Protein AF-A0A955VE16-F1 (afdb_monomer_lite)

Structure (mmCIF, N/CA/C/O backbo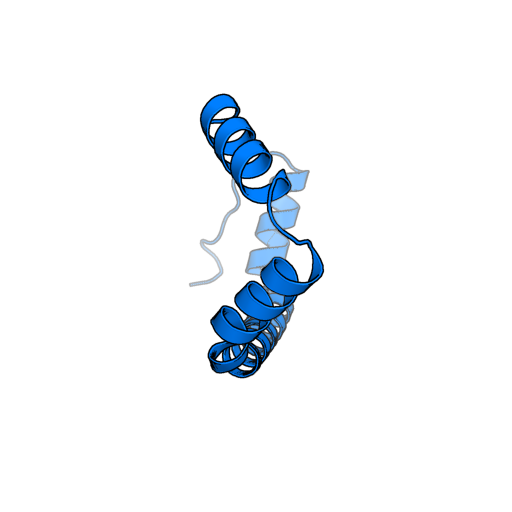ne):
data_AF-A0A955VE16-F1
#
_entry.id   AF-A0A955VE16-F1
#
loop_
_atom_site.group_PDB
_atom_site.id
_atom_site.type_symbol
_atom_site.label_atom_id
_atom_site.label_alt_id
_atom_site.label_comp_id
_atom_site.label_asym_id
_atom_site.label_entity_id
_atom_site.label_seq_id
_atom_site.pdbx_PDB_ins_code
_atom_site.Cartn_x
_atom_site.Cartn_y
_atom_site.Cartn_z
_atom_site.occupancy
_atom_site.B_iso_or_equiv
_atom_site.auth_seq_id
_atom_site.auth_comp_id
_atom_site.auth_asym_id
_atom_site.auth_atom_id
_atom_site.pdbx_PDB_model_num
ATOM 1 N N . LEU A 1 1 ? 10.011 14.187 -3.310 1.00 80.12 1 LEU A N 1
ATOM 2 C CA . LEU A 1 1 ? 9.539 12.803 -3.576 1.00 80.12 1 LEU A CA 1
ATOM 3 C C . LEU A 1 1 ? 9.105 12.588 -5.030 1.00 80.12 1 LEU A C 1
ATOM 5 O O . LEU A 1 1 ? 9.610 11.664 -5.655 1.00 80.12 1 LEU A O 1
ATOM 9 N N . LEU A 1 2 ? 8.245 13.444 -5.602 1.00 95.69 2 LEU A N 1
ATOM 10 C CA . LEU A 1 2 ? 7.716 13.252 -6.964 1.00 95.69 2 LEU A CA 1
ATOM 11 C C . LEU A 1 2 ? 8.800 13.160 -8.056 1.00 95.69 2 LEU A C 1
ATOM 13 O O . LEU A 1 2 ? 8.758 12.253 -8.878 1.00 95.69 2 LEU A O 1
ATOM 17 N N . ALA A 1 3 ? 9.808 14.039 -8.034 1.00 96.75 3 ALA A N 1
ATOM 18 C CA . ALA A 1 3 ? 10.886 14.028 -9.031 1.00 96.75 3 ALA A CA 1
ATOM 19 C C . ALA A 1 3 ? 11.655 12.690 -9.073 1.00 96.75 3 ALA A C 1
ATOM 21 O O . ALA A 1 3 ? 11.945 12.169 -10.150 1.00 96.75 3 ALA A O 1
ATOM 22 N N . VAL A 1 4 ? 11.922 12.102 -7.902 1.00 97.81 4 VAL A N 1
ATOM 23 C CA . VAL A 1 4 ? 12.618 10.812 -7.766 1.00 97.81 4 VAL A CA 1
ATOM 24 C C . VAL A 1 4 ? 11.764 9.671 -8.324 1.00 97.81 4 VAL A C 1
ATOM 26 O O . VAL A 1 4 ? 12.255 8.861 -9.110 1.00 97.81 4 VAL A O 1
ATOM 29 N N . ALA A 1 5 ? 10.472 9.639 -7.980 1.00 97.25 5 ALA A N 1
ATOM 30 C CA . ALA A 1 5 ? 9.537 8.643 -8.502 1.00 97.25 5 ALA A CA 1
ATOM 31 C C . ALA A 1 5 ? 9.422 8.718 -10.035 1.00 97.25 5 ALA A C 1
ATOM 33 O O . ALA A 1 5 ? 9.500 7.695 -10.718 1.00 97.25 5 ALA A O 1
ATOM 34 N N . THR A 1 6 ? 9.321 9.930 -10.589 1.00 98.00 6 THR A N 1
ATOM 35 C CA . THR A 1 6 ? 9.236 10.152 -12.039 1.00 98.00 6 THR A CA 1
ATOM 36 C C . THR A 1 6 ? 10.505 9.703 -12.762 1.00 98.00 6 THR A C 1
ATOM 38 O O . THR A 1 6 ? 10.418 9.074 -13.817 1.00 98.00 6 THR A O 1
ATOM 41 N N . ALA A 1 7 ? 11.689 9.970 -12.204 1.00 98.00 7 ALA A N 1
ATOM 42 C CA . ALA A 1 7 ? 12.950 9.512 -12.785 1.00 98.00 7 ALA A CA 1
ATOM 43 C C . ALA A 1 7 ? 13.036 7.974 -12.840 1.00 98.00 7 ALA A C 1
ATOM 45 O O . ALA A 1 7 ? 13.397 7.406 -13.874 1.00 98.00 7 ALA A O 1
ATOM 46 N N . ALA A 1 8 ? 12.639 7.287 -11.764 1.00 96.94 8 ALA A N 1
ATOM 47 C CA . ALA A 1 8 ? 12.602 5.82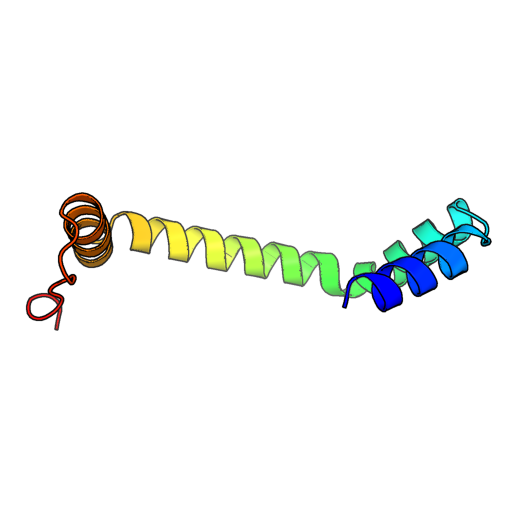6 -11.721 1.00 96.94 8 ALA A CA 1
ATOM 48 C C . ALA A 1 8 ? 11.587 5.237 -12.717 1.00 96.94 8 ALA A C 1
ATOM 50 O O . ALA A 1 8 ? 11.907 4.293 -13.441 1.00 96.94 8 ALA A O 1
ATOM 51 N N . ALA A 1 9 ? 10.390 5.825 -12.807 1.00 96.56 9 ALA A N 1
ATOM 52 C CA . ALA A 1 9 ? 9.365 5.406 -13.761 1.00 96.56 9 ALA A CA 1
ATOM 53 C C . ALA A 1 9 ? 9.851 5.540 -15.212 1.00 96.56 9 ALA A C 1
ATOM 55 O O . ALA A 1 9 ? 9.718 4.598 -15.993 1.00 96.56 9 ALA A O 1
ATOM 56 N N . ARG A 1 10 ? 10.497 6.665 -15.554 1.00 97.62 10 ARG A N 1
ATOM 57 C CA . ARG A 1 10 ? 11.109 6.876 -16.877 1.00 97.62 10 ARG A CA 1
ATOM 58 C C . ARG A 1 10 ? 12.173 5.824 -17.186 1.00 97.62 10 ARG A C 1
ATOM 60 O O . ARG A 1 10 ? 12.194 5.299 -18.292 1.00 97.62 10 ARG A O 1
ATOM 67 N N . LYS A 1 11 ? 13.012 5.461 -16.210 1.00 97.12 11 LYS A N 1
ATOM 68 C CA . LYS A 1 11 ? 14.034 4.412 -16.372 1.00 97.12 11 LYS A CA 1
ATOM 69 C C . LYS A 1 11 ? 13.431 3.027 -16.621 1.00 97.12 11 LYS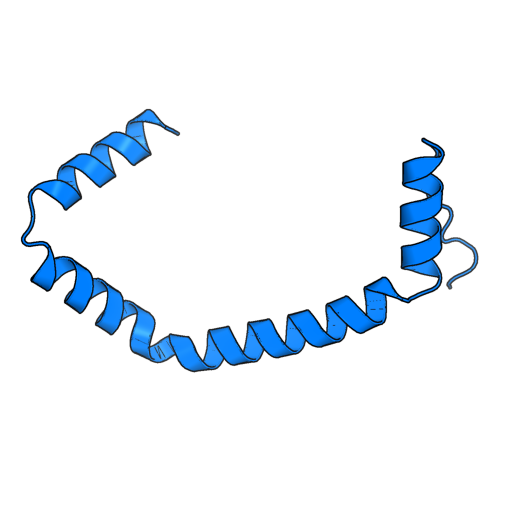 A C 1
ATOM 71 O O . LYS A 1 11 ? 13.997 2.248 -17.381 1.00 97.12 11 LYS A O 1
ATOM 76 N N . LEU A 1 12 ? 12.314 2.695 -15.975 1.00 96.62 12 LEU A N 1
ATOM 77 C CA . LEU A 1 12 ? 11.615 1.431 -16.220 1.00 96.62 12 LEU A CA 1
ATOM 78 C C . LEU A 1 12 ? 10.922 1.436 -17.587 1.00 96.62 12 LEU A C 1
ATOM 80 O O . LEU A 1 12 ? 10.966 0.431 -18.287 1.00 96.62 12 LEU A O 1
ATOM 84 N N . ALA A 1 13 ? 10.356 2.570 -18.004 1.00 96.75 13 ALA A N 1
ATOM 85 C CA . ALA A 1 13 ? 9.640 2.700 -19.273 1.00 96.75 13 ALA A CA 1
ATOM 86 C C . ALA A 1 13 ? 10.505 2.439 -20.524 1.00 96.75 13 ALA A C 1
ATOM 88 O O . ALA A 1 13 ? 9.953 2.181 -21.587 1.00 96.75 13 ALA A O 1
ATOM 89 N N . THR A 1 14 ? 11.839 2.451 -20.415 1.00 97.50 14 THR A N 1
ATOM 90 C CA . THR A 1 14 ? 12.746 2.096 -21.524 1.00 97.50 14 THR A CA 1
ATOM 91 C C . THR A 1 14 ? 12.934 0.585 -21.718 1.00 97.50 14 THR A C 1
ATOM 93 O O . THR A 1 14 ? 13.594 0.168 -22.668 1.00 97.50 14 THR A O 1
ATOM 96 N N . ARG A 1 15 ? 12.407 -0.261 -20.820 1.00 96.69 15 ARG A N 1
ATOM 97 C CA . ARG A 1 15 ? 12.559 -1.727 -20.869 1.00 96.69 15 ARG A CA 1
ATOM 98 C C . ARG A 1 15 ? 11.373 -2.398 -21.564 1.00 96.69 15 ARG A C 1
ATOM 100 O O . ARG A 1 15 ? 10.272 -1.857 -21.603 1.00 96.69 15 ARG A O 1
ATOM 107 N N . ALA A 1 16 ? 11.578 -3.626 -22.045 1.00 97.69 16 ALA A N 1
ATOM 108 C CA . ALA A 1 16 ? 10.520 -4.422 -22.665 1.00 97.69 16 ALA A CA 1
ATOM 109 C C . ALA A 1 16 ? 9.349 -4.670 -21.678 1.00 97.69 16 ALA A C 1
ATOM 111 O O . ALA A 1 16 ? 9.562 -5.275 -20.619 1.00 97.69 16 ALA A O 1
ATOM 112 N N . PRO A 1 17 ? 8.102 -4.272 -22.009 1.00 96.31 17 PRO A N 1
ATOM 113 C CA . PRO A 1 17 ? 6.969 -4.365 -21.083 1.00 96.31 17 PRO A CA 1
ATOM 114 C C . PRO A 1 17 ? 6.647 -5.792 -20.627 1.00 96.31 17 PRO A C 1
ATOM 116 O O . PRO A 1 17 ? 6.298 -6.005 -19.467 1.00 96.31 17 PRO A O 1
ATOM 119 N N . ALA A 1 18 ? 6.772 -6.779 -21.521 1.00 97.31 18 ALA A N 1
ATOM 120 C CA . ALA A 1 18 ? 6.526 -8.183 -21.191 1.00 97.31 18 ALA A CA 1
ATOM 121 C C . ALA A 1 18 ? 7.521 -8.699 -20.137 1.00 97.31 18 ALA A C 1
ATOM 123 O O . ALA A 1 18 ? 7.105 -9.270 -19.131 1.00 97.31 18 ALA A O 1
ATOM 124 N N . ALA A 1 19 ? 8.814 -8.405 -20.315 1.00 97.38 19 ALA A N 1
ATOM 125 C CA . ALA A 1 19 ? 9.863 -8.787 -19.372 1.00 97.38 19 ALA A CA 1
ATOM 126 C C . ALA A 1 19 ? 9.669 -8.127 -17.997 1.00 97.38 19 ALA A C 1
ATOM 128 O O . ALA A 1 19 ? 9.784 -8.796 -16.974 1.00 97.38 19 ALA A O 1
ATOM 129 N N . LEU A 1 20 ? 9.303 -6.839 -17.956 1.00 97.50 20 LEU A N 1
ATOM 130 C CA . LEU A 1 20 ? 9.017 -6.146 -16.694 1.00 97.50 20 LEU A CA 1
ATOM 131 C C . LEU A 1 20 ? 7.834 -6.755 -15.936 1.00 97.50 20 LEU A C 1
ATOM 133 O O . LEU A 1 20 ? 7.904 -6.923 -14.717 1.00 97.50 20 LEU A O 1
ATOM 137 N N . ARG A 1 21 ? 6.742 -7.082 -16.637 1.00 96.81 21 ARG A N 1
ATOM 138 C CA . ARG A 1 21 ? 5.574 -7.720 -16.013 1.00 96.81 21 ARG A CA 1
ATOM 139 C C . ARG A 1 21 ? 5.919 -9.109 -15.487 1.00 96.81 21 ARG A C 1
ATOM 141 O O . ARG A 1 21 ? 5.554 -9.410 -14.355 1.00 96.81 21 ARG A O 1
ATOM 148 N N . ALA A 1 22 ? 6.652 -9.906 -16.265 1.00 97.00 22 ALA A N 1
ATOM 149 C CA . ALA A 1 22 ? 7.104 -11.231 -15.851 1.00 97.00 22 ALA A CA 1
ATOM 150 C C . ALA A 1 22 ? 8.011 -11.155 -14.613 1.00 97.00 22 ALA A C 1
ATOM 152 O O . ALA A 1 22 ? 7.751 -11.836 -13.626 1.00 97.00 22 ALA A O 1
ATOM 153 N N . ALA A 1 23 ? 9.001 -10.256 -14.610 1.00 95.94 23 ALA A N 1
ATOM 154 C CA . ALA A 1 23 ? 9.875 -10.041 -13.460 1.00 95.94 23 ALA A CA 1
ATOM 155 C C . ALA A 1 23 ? 9.078 -9.641 -12.207 1.00 95.94 23 ALA A C 1
ATOM 157 O O . ALA A 1 23 ? 9.232 -10.253 -11.154 1.00 95.94 23 ALA A O 1
ATOM 158 N N . LYS A 1 24 ? 8.154 -8.675 -12.322 1.00 95.44 24 LYS A N 1
ATOM 159 C CA . LYS A 1 24 ? 7.287 -8.265 -11.204 1.00 95.44 24 LYS A CA 1
ATOM 160 C C . LYS A 1 24 ? 6.403 -9.409 -10.700 1.00 95.44 24 LYS A C 1
ATOM 162 O O . LYS A 1 24 ? 6.187 -9.511 -9.493 1.00 95.44 24 LYS A O 1
ATOM 167 N N . ALA A 1 25 ? 5.877 -10.237 -11.602 1.00 95.44 25 ALA A N 1
ATOM 168 C CA . ALA A 1 25 ? 5.054 -11.388 -11.249 1.00 95.44 25 ALA A CA 1
ATOM 169 C C . ALA A 1 25 ? 5.868 -12.448 -10.498 1.00 95.44 25 ALA A C 1
ATOM 171 O O . ALA A 1 25 ? 5.421 -12.896 -9.449 1.00 95.44 25 ALA A O 1
ATOM 172 N N . LEU A 1 26 ? 7.073 -12.778 -10.970 1.00 95.62 26 LEU A N 1
ATOM 173 C CA . LEU A 1 26 ? 7.974 -13.720 -10.300 1.00 95.62 26 LEU A CA 1
ATOM 174 C C . LEU A 1 26 ? 8.389 -13.216 -8.913 1.00 95.62 26 LEU A C 1
ATOM 176 O O . LEU A 1 26 ? 8.270 -13.949 -7.939 1.00 95.62 26 LEU A O 1
ATOM 180 N N . MET A 1 27 ? 8.783 -11.943 -8.803 1.00 94.94 27 MET A N 1
ATOM 181 C CA . MET A 1 27 ? 9.194 -11.332 -7.531 1.00 94.94 27 MET A CA 1
ATOM 182 C C . MET A 1 27 ? 8.095 -11.323 -6.464 1.00 94.94 27 MET A C 1
ATOM 184 O O . MET A 1 27 ? 8.404 -11.313 -5.280 1.00 94.94 27 MET A O 1
ATOM 188 N N . ARG A 1 28 ? 6.822 -11.234 -6.870 1.00 94.88 28 ARG A N 1
ATOM 189 C CA . ARG A 1 28 ? 5.680 -11.171 -5.943 1.00 94.88 28 ARG A CA 1
ATOM 190 C C . ARG A 1 28 ? 4.929 -12.491 -5.819 1.00 94.88 28 ARG A C 1
ATOM 192 O O . ARG A 1 28 ? 4.075 -12.603 -4.948 1.00 94.88 28 ARG A O 1
ATOM 199 N N . GLY A 1 29 ? 5.183 -13.448 -6.706 1.00 93.56 29 GLY A N 1
ATOM 200 C CA . GLY A 1 29 ? 4.411 -14.683 -6.811 1.00 93.56 29 GLY A CA 1
ATOM 201 C C . GLY A 1 29 ? 4.520 -15.545 -5.561 1.00 93.56 29 GLY A C 1
ATOM 202 O O . GLY A 1 29 ? 3.507 -16.061 -5.102 1.00 93.56 29 GLY A O 1
ATOM 203 N N . ASN A 1 30 ? 5.718 -15.623 -4.979 1.00 91.81 30 ASN A N 1
ATOM 204 C CA . ASN A 1 30 ? 6.006 -16.412 -3.782 1.00 91.81 30 ASN A CA 1
ATOM 205 C C . ASN A 1 30 ? 5.224 -15.956 -2.538 1.00 91.81 30 ASN A C 1
ATOM 207 O O . ASN A 1 30 ? 4.807 -16.799 -1.762 1.00 91.81 30 ASN A O 1
ATOM 211 N N . ILE A 1 31 ? 4.986 -14.652 -2.373 1.00 94.81 31 ILE A N 1
ATOM 212 C CA . ILE A 1 31 ? 4.287 -14.092 -1.198 1.00 94.81 31 ILE A CA 1
ATOM 213 C C . ILE A 1 31 ? 2.812 -13.769 -1.457 1.00 94.81 31 ILE A C 1
ATOM 215 O O . ILE A 1 31 ? 2.082 -13.383 -0.549 1.00 94.81 31 ILE A O 1
ATOM 219 N N . ARG A 1 32 ? 2.347 -13.857 -2.710 1.00 94.56 32 ARG A N 1
ATOM 220 C CA . ARG A 1 32 ? 1.028 -13.334 -3.097 1.00 94.56 32 ARG A CA 1
ATOM 221 C C . ARG A 1 32 ? -0.116 -13.998 -2.334 1.00 94.56 32 ARG A C 1
ATOM 223 O O . ARG A 1 32 ? -1.047 -13.301 -1.947 1.00 94.56 32 ARG A O 1
ATOM 230 N N . ALA A 1 33 ? -0.063 -15.317 -2.164 1.00 94.88 33 ALA A N 1
ATOM 231 C CA . ALA A 1 33 ? -1.110 -16.066 -1.474 1.00 94.88 33 ALA A CA 1
ATOM 232 C C . ALA A 1 33 ? -1.186 -15.687 0.013 1.00 94.88 33 ALA A C 1
ATOM 234 O O . ALA A 1 33 ? -2.269 -15.402 0.514 1.00 94.88 33 ALA A O 1
ATOM 235 N N . GLU A 1 34 ? -0.038 -15.601 0.682 1.00 95.88 34 GLU A N 1
ATOM 236 C CA . GLU A 1 34 ? 0.062 -15.215 2.094 1.00 95.88 34 GLU A CA 1
ATOM 237 C C . GLU A 1 34 ? -0.430 -13.787 2.326 1.00 95.88 34 GLU A C 1
ATOM 239 O O . GLU A 1 34 ? -1.219 -13.546 3.235 1.00 95.88 34 GLU A O 1
ATOM 244 N N . VAL A 1 35 ? -0.044 -12.846 1.457 1.00 96.31 35 VAL A N 1
ATOM 245 C CA . VAL A 1 35 ? -0.533 -11.462 1.528 1.00 96.31 35 VAL A CA 1
ATOM 246 C C . VAL A 1 35 ? -2.050 -11.408 1.362 1.00 96.31 35 VAL A C 1
ATOM 248 O O . VAL A 1 35 ? -2.715 -10.688 2.097 1.00 96.31 35 VAL A O 1
ATOM 251 N N . LEU A 1 36 ? -2.620 -12.163 0.418 1.00 96.62 36 LEU A N 1
ATOM 252 C CA . LEU A 1 36 ? -4.074 -12.198 0.239 1.00 96.62 36 LEU A CA 1
ATOM 253 C C . LEU A 1 36 ? -4.789 -12.805 1.452 1.00 96.62 36 LEU A C 1
ATOM 255 O O . LEU A 1 36 ? -5.836 -12.297 1.844 1.00 96.62 36 LEU A O 1
ATOM 259 N N . ALA A 1 37 ? -4.219 -13.843 2.066 1.00 96.94 37 ALA A N 1
ATOM 260 C CA . ALA A 1 37 ? -4.755 -14.422 3.293 1.00 96.94 37 ALA A CA 1
ATOM 261 C C . ALA A 1 37 ? -4.701 -13.422 4.460 1.00 96.94 37 ALA A C 1
ATOM 263 O O . ALA A 1 37 ? -5.699 -13.250 5.155 1.00 96.94 37 ALA A O 1
ATOM 264 N N . ALA A 1 38 ? -3.584 -12.710 4.633 1.00 96.81 38 ALA A N 1
ATOM 265 C CA . ALA A 1 38 ? -3.446 -11.673 5.653 1.00 96.81 38 ALA A CA 1
ATOM 266 C C . ALA A 1 38 ? -4.471 -10.545 5.459 1.00 96.81 38 ALA A C 1
ATOM 268 O O . ALA A 1 38 ? -5.167 -10.187 6.402 1.00 96.81 38 ALA A O 1
ATOM 269 N N . VAL A 1 39 ? -4.646 -10.062 4.222 1.00 96.94 39 VAL A N 1
ATOM 270 C CA . VAL A 1 39 ? -5.657 -9.043 3.888 1.00 96.94 39 VAL A CA 1
ATOM 271 C C . VAL A 1 39 ? -7.071 -9.515 4.228 1.00 96.94 39 VAL A C 1
ATOM 273 O O . VAL A 1 39 ? -7.881 -8.723 4.704 1.00 96.94 39 VAL A O 1
ATOM 276 N N . GLN A 1 40 ? -7.384 -10.793 4.003 1.00 97.06 40 GLN A N 1
ATOM 277 C CA . GLN A 1 40 ? -8.691 -11.343 4.357 1.00 97.06 40 GLN A CA 1
ATOM 278 C C . GLN A 1 40 ? -8.900 -11.357 5.878 1.00 97.06 40 GLN A C 1
ATOM 280 O O . GLN A 1 40 ? -9.929 -10.881 6.353 1.00 97.06 40 GLN A O 1
ATOM 285 N N . VAL A 1 41 ? -7.906 -11.830 6.637 1.00 96.31 41 VAL A N 1
ATOM 286 C CA . VAL A 1 41 ? -7.944 -11.853 8.109 1.00 96.31 41 VAL A CA 1
ATOM 287 C C . VAL A 1 41 ? -8.082 -10.440 8.683 1.00 96.31 41 VAL A C 1
ATOM 289 O O . VAL A 1 41 ? -8.922 -10.204 9.553 1.00 96.31 41 VAL A O 1
ATOM 292 N N . GLU A 1 42 ? -7.298 -9.488 8.175 1.00 95.31 42 GLU A N 1
ATOM 293 C CA . GLU A 1 42 ? -7.393 -8.075 8.552 1.00 95.31 42 GLU A CA 1
ATOM 294 C C . GLU A 1 42 ? -8.776 -7.505 8.229 1.00 95.31 42 GLU A C 1
ATOM 296 O O . GLU A 1 42 ? -9.374 -6.826 9.061 1.00 95.31 42 GLU A O 1
ATOM 301 N N . GLY A 1 43 ? -9.307 -7.807 7.042 1.00 94.56 43 GLY A N 1
ATOM 302 C CA . GLY A 1 43 ? -10.614 -7.337 6.599 1.00 94.56 43 GLY A CA 1
ATOM 303 C C . GLY A 1 43 ? -11.760 -7.838 7.474 1.00 94.56 43 GLY A C 1
ATOM 304 O O . GLY A 1 43 ? -12.682 -7.076 7.763 1.00 94.56 43 GLY A O 1
ATOM 305 N N . ASP A 1 44 ? -11.712 -9.091 7.920 1.00 94.25 44 ASP A N 1
ATOM 306 C CA . ASP A 1 44 ? -12.749 -9.649 8.788 1.00 94.25 44 ASP A CA 1
ATOM 307 C C . ASP A 1 44 ? -12.684 -9.047 10.195 1.00 94.25 44 ASP A C 1
ATOM 309 O O . ASP A 1 44 ? -13.706 -8.590 10.709 1.00 94.25 44 ASP A O 1
ATOM 313 N N . ARG A 1 45 ? -11.479 -8.887 10.758 1.00 92.19 45 ARG A N 1
ATOM 314 C CA . ARG A 1 45 ? -11.294 -8.181 12.034 1.00 92.19 45 ARG A CA 1
ATOM 315 C C . ARG A 1 45 ? -11.739 -6.719 11.952 1.00 92.19 45 ARG A C 1
ATOM 317 O O . ARG A 1 45 ? -12.388 -6.206 12.858 1.00 92.19 45 ARG A O 1
ATOM 324 N N . PHE A 1 46 ? -11.428 -6.046 10.849 1.00 90.12 46 PHE A N 1
ATOM 325 C CA . PHE A 1 46 ? -11.831 -4.663 10.622 1.00 90.12 46 PHE A CA 1
ATOM 326 C C . PHE A 1 46 ? -13.356 -4.507 10.571 1.00 90.12 46 PHE A C 1
ATOM 328 O O . PHE A 1 46 ? -13.885 -3.565 11.153 1.00 90.12 46 PHE A O 1
ATOM 335 N N . LYS A 1 47 ? -14.080 -5.437 9.932 1.00 88.81 47 LYS A N 1
ATOM 336 C CA . LYS A 1 47 ? -15.554 -5.417 9.911 1.00 88.81 47 LYS A CA 1
ATOM 337 C C . LYS A 1 47 ? -16.154 -5.578 11.303 1.00 88.81 47 LYS A C 1
ATOM 339 O O . LYS A 1 47 ? -17.082 -4.847 11.631 1.00 88.81 47 LYS A O 1
ATOM 344 N N . GLU A 1 48 ? -15.626 -6.500 12.106 1.00 87.75 48 GLU A N 1
ATOM 345 C CA . GLU A 1 48 ? -16.070 -6.672 13.495 1.00 87.75 48 GLU A CA 1
ATOM 346 C C . GLU A 1 48 ? -15.909 -5.363 14.280 1.00 87.75 48 GLU A C 1
ATOM 348 O O . GLU A 1 48 ? -16.851 -4.905 14.930 1.00 87.75 48 GLU A O 1
ATOM 353 N N . HIS A 1 49 ? -14.751 -4.709 14.142 1.00 84.50 49 HIS A N 1
ATOM 354 C CA . HIS A 1 49 ? -14.484 -3.433 14.800 1.00 84.50 49 HIS A CA 1
ATOM 355 C C . HIS A 1 49 ? -15.331 -2.281 14.265 1.00 84.50 49 HIS A C 1
ATOM 357 O O . HIS A 1 49 ? -15.741 -1.439 15.047 1.00 84.50 49 HIS A O 1
ATOM 363 N N . LEU A 1 50 ? -15.660 -2.237 12.972 1.00 85.94 50 LEU A N 1
ATOM 364 C CA . LEU A 1 50 ? -16.518 -1.183 12.414 1.00 85.94 50 LEU A CA 1
ATOM 365 C C . LEU A 1 50 ? -17.919 -1.152 13.036 1.00 85.94 50 LEU A C 1
ATOM 367 O O . LEU A 1 50 ? -18.538 -0.092 13.087 1.00 85.94 50 LEU A O 1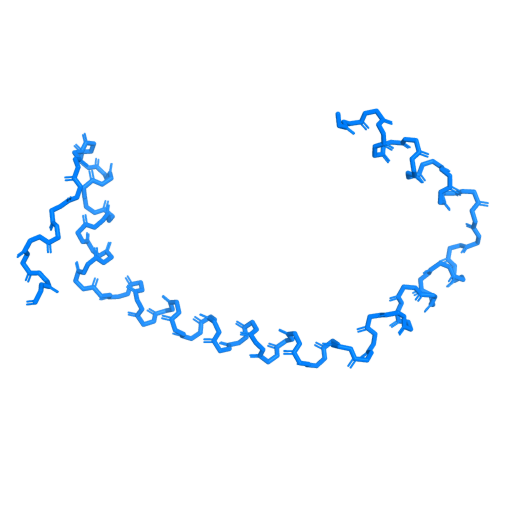
ATOM 371 N N . THR A 1 51 ? -18.425 -2.302 13.483 1.00 83.62 51 THR A N 1
ATOM 372 C CA . THR A 1 51 ? -19.728 -2.404 14.158 1.00 83.62 51 THR A CA 1
ATOM 373 C C . THR A 1 51 ? -19.647 -2.256 15.673 1.00 83.62 51 THR A C 1
ATOM 375 O O . THR A 1 51 ? -20.674 -2.330 16.348 1.00 83.62 51 THR A O 1
ATOM 378 N N . SER A 1 52 ? -18.446 -2.076 16.223 1.00 87.69 52 SER A N 1
ATOM 379 C CA . SER A 1 52 ? -18.261 -2.032 17.664 1.00 87.69 52 SER A CA 1
ATOM 380 C C . SER A 1 52 ? -18.769 -0.709 18.259 1.00 87.69 52 SER A C 1
ATOM 382 O O . SER A 1 52 ? -18.813 0.321 17.571 1.00 87.69 52 SER A O 1
ATOM 384 N N . PRO A 1 53 ? -19.161 -0.706 19.544 1.00 87.38 53 PRO A N 1
ATOM 385 C CA . PRO A 1 53 ? -19.551 0.514 20.245 1.00 87.38 53 PRO A CA 1
ATOM 386 C C . PRO A 1 53 ? -18.477 1.614 20.197 1.00 87.38 53 PRO A C 1
ATOM 388 O O . PRO A 1 53 ? -18.813 2.790 20.052 1.00 87.38 53 PRO A O 1
ATOM 391 N N . GLU A 1 54 ? -17.195 1.240 20.229 1.00 89.19 54 GLU A N 1
ATOM 392 C CA . GLU A 1 54 ? -16.061 2.157 20.091 1.00 89.19 54 GLU A CA 1
ATOM 393 C C . GLU A 1 54 ? -16.042 2.827 18.711 1.00 89.19 54 GLU A C 1
ATOM 395 O O . GLU A 1 54 ? -15.877 4.043 18.610 1.00 89.19 54 GLU A O 1
ATOM 400 N N . ALA A 1 55 ? -16.245 2.069 17.627 1.00 89.00 55 ALA A N 1
ATOM 401 C CA . ALA A 1 55 ? -16.281 2.640 16.281 1.00 89.00 55 ALA A CA 1
ATOM 402 C C . ALA A 1 55 ? -17.491 3.557 16.076 1.00 89.00 55 ALA A C 1
ATOM 404 O O . ALA A 1 55 ? -17.366 4.615 15.454 1.00 89.00 55 ALA A O 1
ATOM 405 N N . MET A 1 56 ? -18.644 3.198 16.642 1.00 89.06 56 MET A N 1
ATOM 406 C CA . MET A 1 56 ? -19.832 4.051 16.625 1.00 89.06 56 MET A CA 1
ATOM 407 C C . MET A 1 56 ? -19.595 5.378 17.350 1.00 89.06 56 MET A C 1
ATOM 409 O O . MET A 1 56 ? -19.991 6.432 16.845 1.00 89.06 56 MET A O 1
ATOM 413 N N . GLU A 1 57 ? -18.912 5.357 18.493 1.00 91.88 57 GLU A N 1
ATOM 414 C CA . GLU A 1 57 ? -18.521 6.564 19.222 1.00 91.88 57 GLU A CA 1
ATOM 415 C C . GLU A 1 57 ? -17.506 7.400 18.434 1.00 91.88 57 GLU A C 1
ATOM 417 O O . GLU A 1 57 ? -17.688 8.608 18.284 1.00 91.88 57 GLU A O 1
ATOM 422 N N . ALA A 1 58 ? -16.488 6.769 17.843 1.00 90.75 58 ALA A N 1
ATOM 423 C CA . ALA A 1 58 ? -15.506 7.451 17.004 1.00 90.75 58 ALA A CA 1
ATOM 424 C C . ALA A 1 58 ? -16.157 8.158 15.802 1.00 90.75 58 ALA A C 1
ATOM 426 O O . ALA A 1 58 ? -15.875 9.331 15.537 1.00 90.75 58 ALA A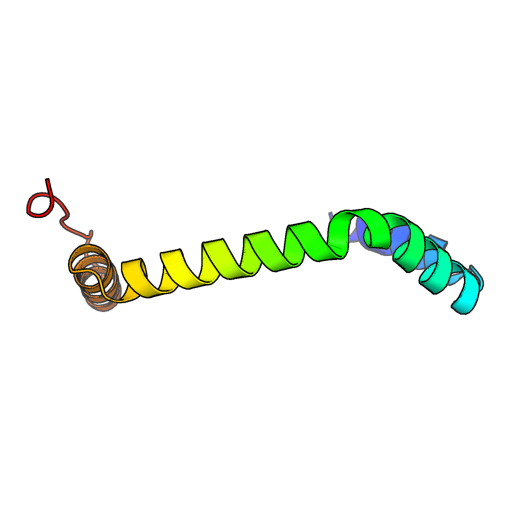 O 1
ATOM 427 N N . LEU A 1 59 ? -17.065 7.472 15.100 1.00 89.94 59 LEU A N 1
ATOM 428 C CA . LEU A 1 59 ? -17.822 8.034 13.979 1.00 89.94 59 LEU A CA 1
ATOM 429 C C . LEU A 1 59 ? -18.733 9.177 14.438 1.00 89.94 59 LEU A C 1
ATOM 431 O O . LEU A 1 59 ? -18.754 10.239 13.815 1.00 89.94 59 LEU A O 1
ATOM 435 N N . THR A 1 60 ? -19.449 8.992 15.547 1.00 91.56 60 THR A N 1
ATOM 436 C CA . THR A 1 60 ? -20.352 10.007 16.105 1.00 91.56 60 THR A CA 1
ATOM 437 C C . THR A 1 60 ? -19.587 11.259 16.527 1.00 91.56 60 THR A C 1
ATOM 439 O O . THR A 1 60 ? -19.972 12.373 16.167 1.00 91.56 60 THR A O 1
ATOM 442 N N . ALA A 1 61 ? -18.473 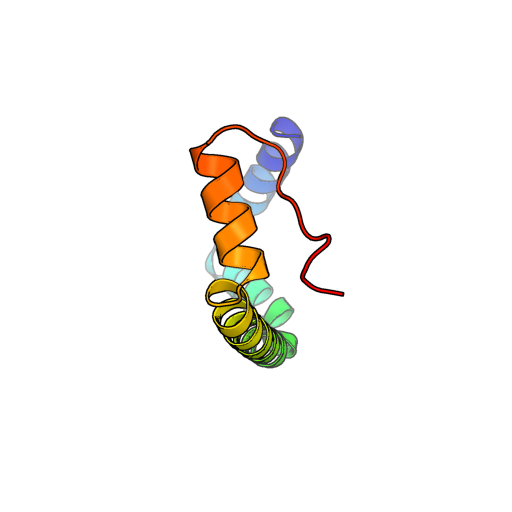11.095 17.238 1.00 94.06 61 ALA A N 1
ATOM 443 C CA . ALA A 1 61 ? -17.611 12.185 17.669 1.00 94.06 61 ALA A CA 1
ATOM 444 C C . ALA A 1 61 ? -17.024 12.955 16.478 1.00 94.06 61 ALA A C 1
ATOM 446 O O . ALA A 1 61 ? -17.050 14.188 16.470 1.00 94.06 61 ALA A O 1
ATOM 447 N N . PHE A 1 62 ? -16.592 12.236 15.434 1.00 93.50 62 PHE A N 1
ATOM 448 C CA . PHE A 1 62 ? -16.129 12.832 14.182 1.00 93.50 62 PHE A CA 1
ATOM 449 C C . PHE A 1 62 ? -17.220 13.678 13.513 1.00 93.50 62 PHE A C 1
ATOM 451 O O . PHE A 1 62 ? -16.978 14.840 13.179 1.00 93.50 62 PHE A O 1
ATOM 458 N N . MET A 1 63 ? -18.441 13.144 13.373 1.00 93.88 63 MET A N 1
ATOM 459 C CA . MET A 1 63 ? -19.570 13.891 12.800 1.00 93.88 63 MET A CA 1
ATOM 460 C C . MET A 1 63 ? -19.936 15.129 13.627 1.00 93.88 63 MET A C 1
ATOM 462 O O . MET A 1 63 ? -20.305 16.162 13.070 1.00 93.88 63 MET A O 1
ATOM 466 N N . GLN A 1 64 ? -19.800 15.042 14.949 1.00 96.00 64 GLN A N 1
ATOM 467 C CA . GLN A 1 64 ? -20.076 16.131 15.887 1.00 96.00 64 GLN A CA 1
ATOM 468 C C . GLN A 1 64 ? -18.890 17.092 16.086 1.00 96.00 64 GLN A C 1
ATOM 470 O O . GLN A 1 64 ? -19.024 18.061 16.830 1.00 96.00 64 GLN A O 1
ATOM 475 N N . LYS A 1 65 ? -17.740 16.864 15.428 1.00 93.88 65 LYS A N 1
ATOM 476 C CA . LYS A 1 65 ? -16.494 17.642 15.595 1.00 93.88 65 LYS A CA 1
ATOM 477 C C . LYS A 1 65 ? -16.027 17.753 17.055 1.00 93.88 65 LYS A C 1
ATOM 479 O O . LYS A 1 65 ? -15.492 18.784 17.463 1.00 93.88 65 LYS A O 1
ATOM 484 N N . ARG A 1 66 ? -16.217 16.692 17.836 1.00 95.38 66 ARG A N 1
ATOM 485 C CA . ARG A 1 66 ? -15.719 16.568 19.213 1.00 95.38 66 ARG A CA 1
ATOM 486 C C . ARG A 1 66 ? -14.693 15.441 19.310 1.00 95.38 66 ARG A C 1
ATOM 488 O O . ARG A 1 66 ? -14.605 14.599 18.419 1.00 95.38 66 ARG A O 1
ATOM 495 N N . ALA A 1 67 ? -13.930 15.414 20.398 1.00 92.25 67 ALA A N 1
ATOM 496 C CA . ALA A 1 67 ? -13.087 14.264 20.702 1.00 92.25 67 ALA A CA 1
ATOM 497 C C . ALA A 1 67 ? -13.966 13.037 21.038 1.00 92.25 67 ALA A C 1
ATOM 499 O O . ALA A 1 67 ? -15.002 13.210 21.695 1.00 92.25 67 ALA A O 1
ATOM 500 N N . PRO A 1 68 ? -13.600 11.828 20.576 1.00 91.38 68 PRO A N 1
ATOM 501 C CA . PRO A 1 68 ? -14.268 10.597 20.986 1.00 91.38 68 PRO A CA 1
ATOM 502 C C . PRO A 1 68 ? -13.981 10.283 22.455 1.00 91.38 68 PRO A C 1
ATOM 504 O O . PRO A 1 68 ? -12.859 10.484 22.923 1.00 91.38 68 PRO A O 1
ATOM 507 N N . ASP A 1 69 ? -14.994 9.797 23.169 1.00 91.00 69 ASP A N 1
ATOM 508 C CA . ASP A 1 69 ? -14.887 9.391 24.569 1.00 91.00 69 ASP A CA 1
ATOM 509 C C . ASP A 1 69 ? -14.940 7.865 24.684 1.00 91.00 69 ASP A C 1
ATOM 511 O O . ASP A 1 69 ? -15.999 7.249 24.572 1.00 91.00 69 ASP A O 1
ATOM 515 N N . PHE A 1 70 ? -13.781 7.253 24.925 1.00 90.56 70 PHE A N 1
ATOM 516 C CA . PHE A 1 70 ? -13.666 5.804 25.076 1.00 90.56 70 PHE A CA 1
ATOM 517 C C . PHE A 1 70 ? -13.690 5.324 26.531 1.00 90.56 70 PHE A C 1
ATOM 519 O O . PHE A 1 70 ? -13.555 4.130 26.771 1.00 90.56 70 PHE A O 1
ATOM 526 N N . SER A 1 71 ? -13.898 6.215 27.509 1.00 87.31 71 SER A N 1
ATOM 527 C CA . SER A 1 71 ? -13.837 5.879 28.944 1.00 87.31 71 SER A CA 1
ATOM 528 C C . SER A 1 71 ? -14.850 4.816 29.398 1.00 87.31 71 SER A C 1
ATOM 530 O O . SER A 1 71 ? -14.760 4.301 30.508 1.00 87.31 71 SER A O 1
ATOM 532 N N . ARG A 1 72 ? -15.828 4.488 28.546 1.00 77.25 72 ARG A N 1
ATOM 533 C CA . ARG A 1 72 ? -16.916 3.538 28.811 1.00 77.25 72 ARG A CA 1
ATOM 534 C C . ARG A 1 72 ? -16.675 2.145 28.217 1.00 77.25 72 ARG A C 1
ATOM 536 O O . ARG A 1 72 ? -17.571 1.311 28.320 1.00 77.25 72 ARG A O 1
ATOM 543 N N . PHE A 1 73 ? -15.524 1.922 27.578 1.00 77.44 73 PHE A N 1
ATOM 544 C CA . PHE A 1 73 ? -15.175 0.679 26.878 1.00 77.44 73 PHE A CA 1
ATOM 545 C C . PHE A 1 73 ? -13.935 -0.033 27.465 1.00 77.44 73 PHE A C 1
ATOM 547 O O . PHE A 1 73 ? -13.351 -0.875 26.787 1.00 77.44 73 PHE A O 1
ATOM 554 N N . GLU A 1 74 ? -13.534 0.302 28.703 1.00 57.50 74 GLU A N 1
ATOM 555 C CA . GLU A 1 74 ? -12.547 -0.473 29.487 1.00 57.50 74 GLU A CA 1
ATOM 556 C C . GLU A 1 74 ? -13.160 -1.691 30.192 1.00 57.50 74 GLU A C 1
ATOM 558 O O . GLU A 1 74 ? -14.318 -1.588 30.667 1.00 57.50 74 GLU A O 1
#

pLDDT: mean 92.83, std 6.25, range [57.5, 98.0]

Sequence (74 aa):
LLAVATAAARKLATRAPAALRAAKALMRGNIRAEVLAAVQVEGDRFKEHLTSPEAMEALTAFMQKRAPDFSRFE

Radius of gyration: 21.55 Å; chains: 1; bounding box: 34×34×52 Å

Secondary structure (DSSP, 8-state):
-HHHHHHHHHHHHTS-HHHHHHHHHHHHHHHHHHHHHHHHHHHHHHHHHHTSHHHHHHHHHHHTTS----TT--

Foldseek 3Di:
DVVVVVVVVVVPVVDDPVVVVVVVCVVCVVCVVVVVVVVVVVVVVVVVVCPDPQVVQVVVCVVVVHDRDCVPPD